Protein AF-A0A0N9UHF6-F1 (afdb_monomer_lite)

pLDDT: mean 86.4, std 16.1, range [42.59, 97.81]

Structure (mmCIF, N/CA/C/O backbone):
data_AF-A0A0N9UHF6-F1
#
_entry.id   AF-A0A0N9UHF6-F1
#
loop_
_atom_site.group_PDB
_atom_site.id
_atom_site.type_symbol
_atom_site.label_atom_id
_atom_site.label_alt_id
_atom_site.label_comp_id
_atom_site.label_asym_id
_atom_site.label_entity_id
_atom_site.label_seq_id
_atom_site.pdbx_PDB_ins_code
_atom_site.Cartn_x
_atom_site.Cartn_y
_atom_site.Cartn_z
_atom_site.occupancy
_atom_site.B_iso_or_equiv
_atom_site.auth_seq_id
_atom_site.auth_comp_id
_atom_site.auth_asym_id
_atom_site.auth_atom_id
_atom_site.pdbx_PDB_model_num
ATOM 1 N N . MET A 1 1 ? 18.334 18.976 -37.963 1.00 51.34 1 MET A N 1
ATOM 2 C CA . MET A 1 1 ? 17.408 18.015 -37.330 1.00 51.34 1 MET A CA 1
ATOM 3 C C . MET A 1 1 ? 18.236 16.988 -36.582 1.00 51.34 1 MET A C 1
ATOM 5 O O . MET A 1 1 ? 18.874 16.168 -37.220 1.00 51.34 1 MET A O 1
ATOM 9 N N . SER A 1 2 ? 18.282 17.095 -35.257 1.00 52.03 2 SER A N 1
ATOM 10 C CA . SER A 1 2 ? 18.519 15.971 -34.349 1.00 52.03 2 SER A CA 1
ATOM 11 C C . SER A 1 2 ? 18.040 16.437 -32.978 1.00 52.03 2 SER A C 1
ATOM 13 O O . SER A 1 2 ? 18.777 17.073 -32.227 1.00 52.03 2 SER A O 1
ATOM 15 N N . SER A 1 3 ? 16.743 16.266 -32.728 1.00 51.22 3 SER A N 1
ATOM 16 C CA . SER A 1 3 ? 16.184 16.445 -31.392 1.00 51.22 3 SER A CA 1
ATOM 17 C C . SER A 1 3 ? 16.560 15.194 -30.615 1.00 51.22 3 SER A C 1
ATOM 19 O O . SER A 1 3 ? 15.921 14.158 -30.774 1.00 51.22 3 SER A O 1
ATOM 21 N N . ASN A 1 4 ? 17.639 15.267 -29.839 1.00 60.12 4 ASN A N 1
ATOM 22 C CA . ASN A 1 4 ? 17.905 14.254 -28.827 1.00 60.12 4 ASN A CA 1
ATOM 23 C C . ASN A 1 4 ? 16.709 14.270 -27.859 1.00 60.12 4 ASN A C 1
ATOM 25 O O . ASN A 1 4 ? 16.375 15.358 -27.375 1.00 60.12 4 ASN A O 1
ATOM 29 N N . PRO A 1 5 ? 16.026 13.140 -27.598 1.00 62.59 5 PRO A N 1
ATOM 30 C CA . PRO A 1 5 ? 15.053 13.111 -26.518 1.00 62.59 5 PRO A CA 1
ATOM 31 C C . PRO A 1 5 ? 15.784 13.464 -25.211 1.00 62.59 5 PRO A C 1
ATOM 33 O O . PRO A 1 5 ? 16.934 13.047 -25.032 1.00 62.59 5 PRO A O 1
ATOM 36 N N . PRO A 1 6 ? 15.180 14.274 -24.324 1.00 61.31 6 PRO A N 1
ATOM 37 C CA . PRO A 1 6 ? 15.775 14.546 -23.024 1.00 61.31 6 PRO A CA 1
ATOM 38 C C . PRO A 1 6 ? 16.007 13.218 -22.281 1.00 61.31 6 PRO A C 1
ATOM 40 O O . PRO A 1 6 ? 15.234 12.275 -22.479 1.00 61.31 6 PRO A O 1
ATOM 43 N N . PRO A 1 7 ? 17.080 13.114 -21.476 1.00 58.09 7 PRO A N 1
ATOM 44 C CA . PRO A 1 7 ? 17.366 11.908 -20.705 1.00 58.09 7 PRO A CA 1
ATOM 45 C C . PRO A 1 7 ? 16.135 11.509 -19.878 1.00 58.09 7 PRO A C 1
ATOM 47 O O . PRO A 1 7 ? 15.537 12.356 -19.221 1.00 58.09 7 PRO A O 1
ATOM 50 N N . GLU A 1 8 ? 15.756 10.227 -19.904 1.00 55.22 8 GLU A N 1
ATOM 51 C CA . GLU A 1 8 ? 14.556 9.686 -19.230 1.00 55.22 8 GLU A CA 1
ATOM 52 C C . GLU A 1 8 ? 14.462 10.028 -17.737 1.00 55.22 8 GLU A C 1
ATOM 54 O O . GLU A 1 8 ? 13.364 10.106 -17.191 1.00 55.22 8 GLU A O 1
ATOM 59 N N . PHE A 1 9 ? 15.593 10.350 -17.105 1.00 46.22 9 PHE A N 1
ATOM 60 C CA . PHE A 1 9 ? 15.680 10.854 -15.734 1.00 46.22 9 PHE A CA 1
ATOM 61 C C . PHE A 1 9 ? 14.854 12.131 -15.468 1.00 46.22 9 PHE A C 1
ATOM 63 O O . PHE A 1 9 ? 14.533 12.405 -14.314 1.00 46.22 9 PHE A O 1
ATOM 70 N N . ASP A 1 10 ? 14.466 12.883 -16.505 1.00 42.59 10 ASP A N 1
ATOM 71 C CA . ASP A 1 10 ? 13.624 14.087 -16.400 1.00 42.59 10 ASP A CA 1
ATOM 72 C C . ASP A 1 10 ? 12.105 13.795 -16.357 1.00 42.59 10 ASP A C 1
ATOM 74 O O . ASP A 1 10 ? 11.307 14.723 -16.208 1.00 42.59 10 ASP A O 1
ATOM 78 N N . ARG A 1 11 ? 11.664 12.529 -16.478 1.00 50.97 11 ARG A N 1
ATOM 79 C CA . ARG A 1 11 ? 10.236 12.149 -16.344 1.00 50.97 11 ARG A CA 1
ATOM 80 C C . ARG A 1 11 ? 9.795 11.910 -14.898 1.00 50.97 11 ARG A C 1
ATOM 82 O O . ARG A 1 11 ? 8.648 12.190 -14.557 1.00 50.97 11 ARG A O 1
ATOM 89 N N . LEU A 1 12 ? 10.724 11.519 -14.029 1.00 51.56 12 LEU A N 1
ATOM 90 C CA . LEU A 1 12 ? 10.485 11.239 -12.607 1.00 51.56 12 LEU A CA 1
ATOM 91 C C . LEU A 1 12 ? 9.813 12.390 -11.806 1.00 51.56 12 LEU A C 1
ATOM 93 O O . LEU A 1 12 ? 9.065 12.091 -10.872 1.00 51.56 12 LEU A O 1
ATOM 97 N N . PRO A 1 13 ? 9.984 13.696 -12.128 1.00 51.94 13 PRO A N 1
ATOM 98 C CA . PRO A 1 13 ? 9.281 14.771 -11.418 1.00 51.94 13 PRO A CA 1
ATOM 99 C C . PRO A 1 13 ? 7.817 14.982 -11.848 1.00 51.94 13 PRO A C 1
ATOM 101 O O . PRO A 1 13 ? 7.054 15.579 -11.084 1.00 51.94 13 PRO A O 1
ATOM 104 N N . GLN A 1 14 ? 7.412 14.548 -13.050 1.00 51.12 14 GLN A N 1
ATOM 105 C CA . GLN A 1 14 ? 6.068 14.824 -13.590 1.00 51.12 14 GLN A CA 1
ATOM 106 C C . GLN A 1 14 ? 5.003 13.868 -13.038 1.00 51.12 14 GLN A C 1
ATOM 108 O O . GLN A 1 14 ? 3.869 14.291 -12.810 1.00 51.12 14 GLN A O 1
ATOM 113 N N . ASP A 1 15 ? 5.380 12.629 -12.720 1.00 58.41 15 ASP A N 1
ATOM 114 C CA . ASP A 1 15 ? 4.455 11.619 -12.193 1.00 58.41 15 ASP A CA 1
ATOM 115 C C . ASP A 1 15 ? 4.322 11.653 -10.663 1.00 58.41 15 ASP A C 1
ATOM 117 O O . ASP A 1 15 ? 3.458 10.985 -10.094 1.00 58.41 15 ASP A O 1
ATOM 121 N N . ALA A 1 16 ? 5.096 12.495 -9.968 1.00 76.38 16 ALA A N 1
ATOM 122 C CA . ALA A 1 16 ? 5.063 12.599 -8.509 1.00 76.38 16 ALA A CA 1
ATOM 123 C C . ALA A 1 16 ? 3.658 12.889 -7.922 1.00 76.38 16 ALA A C 1
ATOM 125 O O . ALA A 1 16 ? 3.314 12.296 -6.892 1.00 76.38 16 ALA A O 1
ATOM 126 N N . PRO A 1 17 ? 2.804 13.747 -8.526 1.00 87.19 17 PRO A N 1
ATOM 127 C CA . PRO A 1 17 ? 1.427 13.928 -8.066 1.00 87.19 17 PRO A CA 1
ATOM 128 C C . PRO A 1 17 ? 0.551 12.692 -8.293 1.00 87.19 17 PRO A C 1
ATOM 130 O O . PRO A 1 17 ? -0.237 12.350 -7.413 1.00 87.19 17 PRO A O 1
ATOM 133 N N . LEU A 1 18 ? 0.695 12.016 -9.439 1.00 87.81 18 LEU A N 1
ATOM 134 C CA . LEU A 1 18 ? -0.075 10.816 -9.772 1.00 87.81 18 LEU A CA 1
ATOM 135 C C . LEU A 1 18 ? 0.298 9.659 -8.843 1.00 87.81 18 LEU A C 1
ATOM 137 O O . LEU A 1 18 ? -0.578 9.07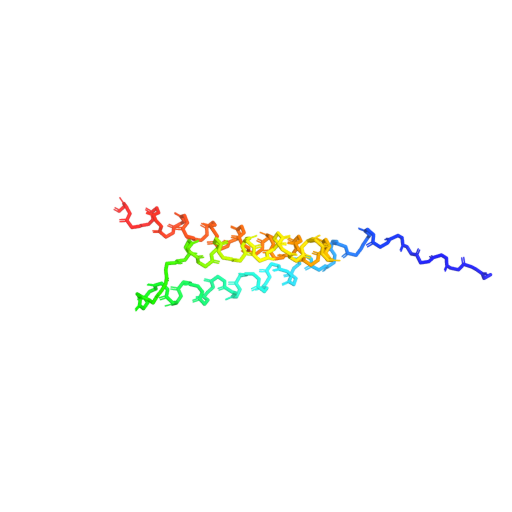7 -8.205 1.00 87.81 18 LEU A O 1
ATOM 141 N N . VAL A 1 19 ? 1.597 9.395 -8.689 1.00 89.94 19 VAL A N 1
ATOM 142 C CA . VAL A 1 19 ? 2.155 8.406 -7.759 1.00 89.94 19 VAL A CA 1
ATOM 143 C C . VAL A 1 19 ? 1.641 8.673 -6.344 1.00 89.94 19 VAL A C 1
ATOM 145 O O . VAL A 1 19 ? 1.153 7.758 -5.681 1.00 89.94 19 VAL A O 1
ATOM 148 N N . ARG A 1 20 ? 1.657 9.926 -5.877 1.00 89.31 20 ARG A N 1
ATOM 149 C CA . ARG A 1 20 ? 1.123 10.274 -4.552 1.00 89.31 20 ARG A CA 1
ATOM 150 C C . ARG A 1 20 ? -0.387 10.054 -4.451 1.00 89.31 20 ARG A C 1
ATOM 152 O O . ARG A 1 20 ? -0.848 9.520 -3.447 1.00 89.31 20 ARG A O 1
ATOM 159 N N . ALA A 1 21 ? -1.157 10.453 -5.463 1.00 93.75 21 ALA A N 1
ATOM 160 C CA . ALA A 1 21 ? -2.610 10.293 -5.471 1.00 93.75 21 ALA A CA 1
ATOM 161 C C . ALA A 1 21 ? -3.017 8.812 -5.446 1.00 93.75 21 ALA A C 1
ATOM 163 O O . ALA A 1 21 ? -3.882 8.428 -4.659 1.00 93.75 21 ALA A O 1
ATOM 164 N N . MET A 1 22 ? -2.353 7.974 -6.246 1.00 93.88 22 MET A N 1
ATOM 165 C CA . MET A 1 22 ? -2.583 6.528 -6.274 1.00 93.88 22 MET A CA 1
ATOM 166 C C . MET A 1 22 ? -2.211 5.865 -4.947 1.00 93.88 22 MET A C 1
ATOM 168 O O . MET A 1 22 ? -3.024 5.131 -4.386 1.00 93.88 22 MET A O 1
ATOM 172 N N . GLY A 1 23 ? -1.037 6.173 -4.388 1.00 93.62 23 GLY A N 1
ATOM 173 C CA . GLY A 1 23 ? -0.636 5.643 -3.082 1.00 93.62 23 GLY A CA 1
ATOM 174 C C . GLY A 1 23 ? -1.541 6.110 -1.934 1.00 93.62 23 GLY A C 1
ATOM 175 O O . GLY A 1 23 ? -1.856 5.334 -1.028 1.00 93.62 23 GLY A O 1
ATOM 176 N N . GLY A 1 24 ? -2.039 7.347 -2.000 1.00 93.62 24 GLY A N 1
ATOM 177 C CA . GLY A 1 24 ? -3.039 7.868 -1.068 1.00 93.62 24 GLY A CA 1
ATOM 178 C C . GLY A 1 24 ? -4.375 7.128 -1.171 1.00 93.62 24 GLY A C 1
ATOM 179 O O . GLY A 1 24 ? -4.933 6.721 -0.153 1.00 93.62 24 GLY A O 1
ATOM 180 N N . ALA A 1 25 ? -4.864 6.878 -2.389 1.00 96.19 25 ALA A N 1
ATOM 181 C CA . ALA A 1 25 ? -6.076 6.090 -2.611 1.00 96.19 25 ALA A CA 1
ATOM 182 C C . ALA A 1 25 ? -5.916 4.643 -2.111 1.00 96.19 25 ALA A C 1
ATOM 184 O O . ALA A 1 25 ? -6.803 4.120 -1.436 1.00 96.19 25 ALA A O 1
ATOM 185 N N . LEU A 1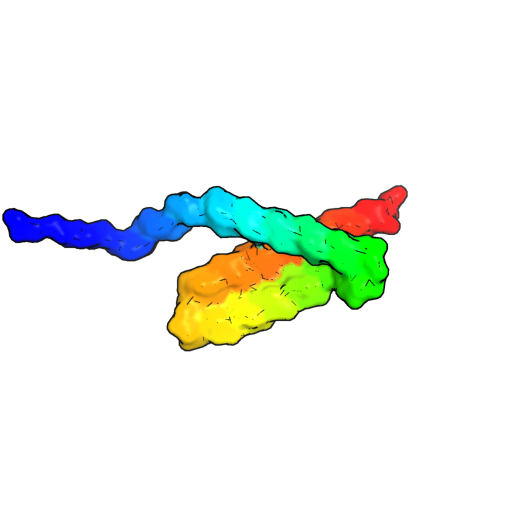 26 ? -4.763 4.014 -2.357 1.00 95.88 26 LEU A N 1
ATOM 186 C CA . LEU A 1 26 ? -4.456 2.676 -1.849 1.00 95.88 26 LEU A CA 1
ATOM 187 C C . LEU A 1 26 ? -4.437 2.638 -0.312 1.00 95.88 26 LEU A C 1
ATOM 189 O O . LEU A 1 26 ? -4.986 1.719 0.295 1.00 95.88 26 LEU A O 1
ATOM 193 N N . SER A 1 27 ? -3.898 3.680 0.324 1.00 95.69 27 SER A N 1
ATOM 194 C CA . SER A 1 27 ? -3.914 3.830 1.783 1.00 95.69 27 SER A CA 1
ATOM 195 C C . SER A 1 27 ? -5.332 3.922 2.363 1.00 95.69 27 SER A C 1
ATOM 197 O O . SER A 1 27 ? -5.577 3.417 3.463 1.00 95.69 27 SER A O 1
ATOM 199 N N . ILE A 1 28 ? -6.290 4.513 1.633 1.00 96.06 28 ILE A N 1
ATOM 200 C CA . ILE A 1 28 ? -7.709 4.521 2.030 1.00 96.06 28 ILE A CA 1
ATOM 201 C C . ILE A 1 28 ? -8.251 3.090 2.065 1.00 96.06 28 ILE A C 1
ATOM 203 O O . ILE A 1 28 ? -8.884 2.706 3.048 1.00 96.06 28 ILE A O 1
ATOM 207 N N . PHE A 1 29 ? -7.978 2.282 1.038 1.00 96.31 29 PHE A N 1
ATOM 208 C CA . PHE A 1 29 ? -8.418 0.886 1.012 1.00 96.31 29 PHE A CA 1
ATOM 209 C C . PHE A 1 29 ? -7.752 0.050 2.107 1.00 96.31 29 PHE A C 1
ATOM 211 O O . PHE A 1 29 ? -8.458 -0.660 2.817 1.00 96.31 29 PHE A O 1
ATOM 218 N N . ALA A 1 30 ? -6.440 0.191 2.317 1.00 95.94 30 ALA A N 1
ATOM 219 C CA . ALA A 1 30 ? -5.734 -0.481 3.411 1.00 95.94 30 ALA A CA 1
ATOM 220 C C . ALA A 1 30 ? -6.359 -0.140 4.778 1.00 95.94 30 ALA A C 1
ATOM 222 O O . ALA A 1 30 ? -6.661 -1.025 5.574 1.00 95.94 30 ALA A O 1
ATOM 223 N N . THR A 1 31 ? -6.670 1.141 4.998 1.00 95.00 31 THR A N 1
ATOM 224 C CA . THR A 1 31 ? -7.359 1.610 6.208 1.00 95.00 31 THR A CA 1
ATOM 225 C C . THR A 1 31 ? -8.763 1.019 6.343 1.00 95.00 31 THR A C 1
ATOM 227 O O . THR A 1 31 ? -9.170 0.641 7.439 1.00 95.00 31 THR A O 1
ATOM 230 N N . LEU A 1 32 ? -9.536 0.946 5.255 1.00 96.44 32 LEU A N 1
ATOM 231 C CA . LEU A 1 32 ? -10.874 0.353 5.282 1.00 96.44 32 LEU A CA 1
ATOM 232 C C . LEU A 1 32 ? -10.823 -1.137 5.619 1.00 96.44 32 LEU A C 1
ATOM 234 O O . LEU A 1 32 ? -11.630 -1.591 6.427 1.00 96.44 32 LEU A O 1
ATOM 238 N N . LEU A 1 33 ? -9.870 -1.876 5.050 1.00 95.38 33 LEU A N 1
ATOM 239 C CA . LEU A 1 33 ? -9.676 -3.295 5.343 1.00 95.38 33 LEU A CA 1
ATOM 240 C C . LEU A 1 33 ? -9.292 -3.520 6.812 1.00 95.38 33 LEU A C 1
ATOM 242 O O . LEU A 1 33 ? -9.893 -4.372 7.470 1.00 95.38 33 LEU A O 1
ATOM 246 N N . ALA A 1 34 ? -8.376 -2.709 7.348 1.00 94.06 34 ALA A N 1
ATOM 247 C CA . ALA A 1 34 ? -7.985 -2.758 8.758 1.00 94.06 34 ALA A CA 1
ATOM 248 C C . ALA A 1 34 ? -9.156 -2.441 9.693 1.00 94.06 34 ALA A C 1
ATOM 250 O O . ALA A 1 34 ? -9.395 -3.152 10.665 1.00 94.06 34 ALA A O 1
ATOM 251 N N . ARG A 1 35 ? -9.971 -1.431 9.360 1.00 92.88 35 ARG A N 1
ATOM 252 C CA . ARG A 1 35 ? -11.178 -1.088 10.133 1.00 92.88 35 ARG A CA 1
ATOM 253 C C . ARG A 1 35 ? -12.222 -2.205 10.169 1.00 92.88 35 ARG A C 1
ATOM 255 O O . ARG A 1 35 ? -13.006 -2.249 11.111 1.00 92.88 35 ARG A O 1
ATOM 262 N N . GLN A 1 36 ? -12.255 -3.069 9.157 1.00 94.88 36 GLN A N 1
ATOM 263 C CA . GLN A 1 36 ? -13.128 -4.247 9.110 1.00 94.88 36 GLN A CA 1
ATOM 264 C C . GLN A 1 36 ? -12.495 -5.481 9.779 1.00 94.88 36 GLN A C 1
ATOM 266 O O . GLN A 1 36 ? -13.117 -6.539 9.805 1.00 94.88 36 GLN A O 1
ATOM 271 N N . GLY A 1 37 ? -11.269 -5.367 10.305 1.00 92.75 37 GLY A N 1
ATOM 272 C CA . GLY A 1 37 ? -10.536 -6.475 10.923 1.00 92.75 37 GLY A CA 1
ATOM 273 C C . GLY A 1 37 ? -10.067 -7.541 9.930 1.00 92.75 37 GLY A C 1
ATOM 274 O O . GLY A 1 37 ? -9.82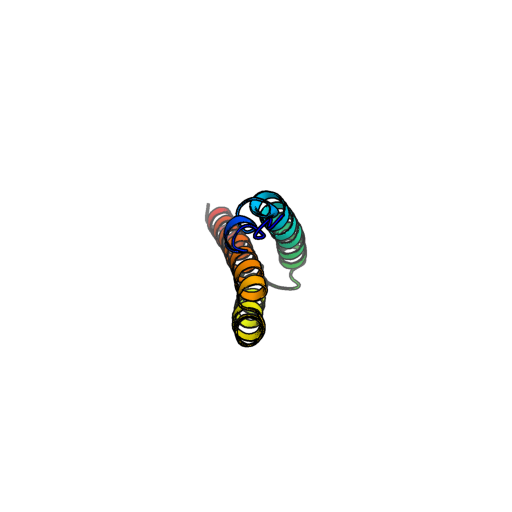7 -8.674 10.333 1.00 92.75 37 GLY A O 1
ATOM 275 N N . ILE A 1 38 ? -9.975 -7.209 8.635 1.00 96.44 38 ILE A N 1
ATOM 276 C CA . ILE A 1 38 ? -9.596 -8.164 7.581 1.00 96.44 38 ILE A CA 1
ATOM 277 C C . ILE A 1 38 ? -8.073 -8.326 7.516 1.00 96.44 38 ILE A C 1
ATOM 279 O O . ILE A 1 38 ? -7.573 -9.446 7.461 1.00 96.44 38 ILE A O 1
ATOM 283 N N . VAL A 1 39 ? -7.338 -7.212 7.494 1.00 95.69 39 VAL A N 1
ATOM 284 C CA . VAL A 1 39 ? -5.869 -7.186 7.458 1.00 95.69 39 VAL A CA 1
ATOM 285 C C . VAL A 1 39 ? -5.361 -5.872 8.041 1.00 95.69 39 VAL A C 1
ATOM 287 O O . VAL A 1 39 ? -5.947 -4.821 7.793 1.00 95.69 39 VAL A O 1
ATOM 290 N N . GLU A 1 40 ? -4.272 -5.920 8.804 1.00 95.12 40 GLU A N 1
ATOM 291 C CA . GLU A 1 40 ? -3.636 -4.727 9.366 1.00 95.12 40 GLU A CA 1
ATOM 292 C C . GLU A 1 40 ? -3.031 -3.842 8.266 1.00 95.12 40 GLU A C 1
ATOM 294 O O . GLU A 1 40 ? -2.401 -4.335 7.327 1.00 95.12 40 GLU A O 1
ATOM 299 N N . THR A 1 41 ? -3.149 -2.517 8.405 1.00 96.25 41 THR A N 1
ATOM 300 C CA . THR A 1 41 ? -2.569 -1.550 7.451 1.00 96.25 41 THR A CA 1
ATOM 301 C C . THR A 1 41 ? -1.054 -1.756 7.284 1.00 96.25 41 THR A C 1
ATOM 303 O O . THR A 1 41 ? -0.516 -1.619 6.186 1.00 96.25 41 THR A O 1
ATOM 306 N N . GLU A 1 42 ? -0.362 -2.132 8.364 1.00 96.25 42 GLU A N 1
ATOM 307 C CA . GLU A 1 42 ? 1.074 -2.444 8.360 1.00 96.25 42 GLU A CA 1
ATOM 308 C C . GLU A 1 42 ? 1.412 -3.681 7.517 1.00 96.25 42 GLU A C 1
ATOM 310 O O . GLU A 1 42 ? 2.413 -3.677 6.802 1.00 96.25 42 GLU A O 1
ATOM 315 N N . GLU A 1 43 ? 0.560 -4.706 7.545 1.00 96.62 43 GLU A N 1
ATOM 316 C CA . GLU A 1 43 ? 0.765 -5.927 6.764 1.00 96.62 43 GLU A CA 1
ATOM 317 C C . GLU A 1 43 ? 0.612 -5.649 5.264 1.00 96.62 43 GLU A C 1
ATOM 319 O O . GLU A 1 43 ? 1.426 -6.098 4.456 1.00 96.62 43 GLU A O 1
ATOM 324 N N . VAL A 1 44 ? -0.358 -4.808 4.884 1.00 96.69 44 VAL A N 1
ATOM 325 C CA . VAL A 1 44 ? -0.507 -4.341 3.495 1.00 96.69 44 VAL A CA 1
ATOM 326 C C . VAL A 1 44 ? 0.746 -3.590 3.033 1.00 96.69 44 VAL A C 1
ATOM 328 O O . VAL A 1 44 ? 1.249 -3.844 1.938 1.00 96.69 44 VAL A O 1
ATOM 331 N N . ALA A 1 45 ? 1.286 -2.697 3.869 1.00 97.31 45 ALA A N 1
ATOM 332 C CA . ALA A 1 45 ? 2.520 -1.976 3.560 1.00 97.31 45 ALA A CA 1
ATOM 333 C C . ALA A 1 45 ? 3.720 -2.922 3.400 1.00 97.31 45 ALA A C 1
ATOM 335 O O . ALA A 1 45 ? 4.564 -2.714 2.529 1.00 97.31 45 ALA A O 1
ATOM 336 N N . ASN A 1 46 ? 3.815 -3.953 4.242 1.00 97.69 46 ASN A N 1
ATOM 337 C CA . ASN A 1 46 ? 4.905 -4.920 4.196 1.00 97.69 46 ASN A CA 1
ATOM 338 C C . ASN A 1 46 ? 4.867 -5.758 2.911 1.00 97.69 46 ASN A C 1
ATOM 340 O O . ASN A 1 46 ? 5.870 -5.837 2.202 1.00 97.69 46 ASN A O 1
ATOM 344 N N . LEU A 1 47 ? 3.700 -6.308 2.567 1.00 97.75 47 LEU A N 1
ATOM 345 C CA . LEU A 1 47 ? 3.510 -7.079 1.336 1.00 97.75 47 LEU A CA 1
ATOM 346 C C . LEU A 1 47 ? 3.807 -6.245 0.089 1.00 97.75 47 LEU A C 1
ATOM 348 O O . LEU A 1 47 ? 4.505 -6.712 -0.811 1.00 97.75 47 LEU A O 1
ATOM 352 N N . LEU A 1 48 ? 3.339 -4.994 0.058 1.00 97.38 48 LEU A N 1
ATOM 353 C CA . LEU A 1 48 ? 3.620 -4.095 -1.057 1.00 97.38 48 LEU A CA 1
ATOM 354 C C . LEU A 1 48 ? 5.117 -3.775 -1.171 1.00 97.38 48 LEU A C 1
ATOM 356 O O . LEU A 1 48 ? 5.641 -3.709 -2.278 1.00 97.38 48 LEU A O 1
ATOM 360 N N . GLY A 1 49 ? 5.821 -3.640 -0.045 1.00 97.06 49 GLY A N 1
ATOM 361 C CA . GLY A 1 49 ? 7.273 -3.455 -0.026 1.00 97.06 49 GLY A CA 1
ATOM 362 C C . GLY A 1 49 ? 8.045 -4.669 -0.553 1.00 97.06 49 GLY A C 1
ATOM 363 O O . GLY A 1 49 ? 8.997 -4.506 -1.309 1.00 97.06 49 GLY A O 1
ATOM 364 N N . ILE A 1 50 ? 7.619 -5.889 -0.216 1.00 97.81 50 ILE A N 1
ATOM 365 C CA . ILE A 1 50 ? 8.215 -7.120 -0.764 1.00 97.81 50 ILE A CA 1
ATOM 366 C C . ILE A 1 50 ? 7.988 -7.190 -2.277 1.00 97.81 50 ILE A C 1
ATOM 368 O O . ILE A 1 50 ? 8.915 -7.475 -3.033 1.00 97.81 50 ILE A O 1
ATOM 372 N N . TYR A 1 51 ? 6.767 -6.886 -2.722 1.00 97.25 51 TYR A N 1
ATOM 373 C CA . TYR A 1 51 ? 6.438 -6.863 -4.143 1.00 97.25 51 TYR A CA 1
ATOM 374 C C . TYR A 1 51 ? 7.240 -5.799 -4.904 1.00 97.25 51 TYR A C 1
ATOM 376 O O . TYR A 1 51 ? 7.712 -6.065 -6.006 1.00 97.25 51 TYR A O 1
ATOM 384 N N . ALA A 1 52 ? 7.473 -4.631 -4.299 1.00 96.88 52 ALA A N 1
ATOM 385 C CA . ALA A 1 52 ? 8.335 -3.591 -4.852 1.00 96.88 52 ALA A CA 1
ATOM 386 C C . ALA A 1 52 ? 9.772 -4.088 -5.084 1.00 96.88 52 ALA A C 1
ATOM 388 O O . ALA A 1 52 ? 10.333 -3.859 -6.153 1.00 96.88 52 ALA A O 1
ATOM 389 N N . VAL A 1 53 ? 10.348 -4.814 -4.117 1.00 96.94 53 VAL A N 1
ATOM 390 C CA . VAL A 1 53 ? 11.691 -5.404 -4.253 1.00 96.94 53 VAL A CA 1
ATOM 391 C C . VAL A 1 53 ? 11.725 -6.418 -5.392 1.00 96.94 53 VAL A C 1
ATOM 393 O O . VAL A 1 53 ? 12.581 -6.307 -6.263 1.00 96.94 53 VAL A O 1
ATOM 396 N N . ALA A 1 54 ? 10.773 -7.352 -5.432 1.00 97.44 54 ALA A N 1
ATOM 397 C CA . ALA A 1 54 ? 10.698 -8.342 -6.507 1.00 97.44 54 ALA A CA 1
ATOM 398 C C . ALA A 1 54 ? 10.525 -7.683 -7.889 1.00 97.44 54 ALA A C 1
ATOM 400 O O . ALA A 1 54 ? 11.166 -8.077 -8.857 1.00 97.44 54 ALA A O 1
ATOM 401 N N . THR A 1 55 ? 9.704 -6.635 -7.974 1.00 95.50 55 THR A N 1
ATOM 402 C CA . THR A 1 55 ? 9.487 -5.884 -9.219 1.00 95.50 55 THR A CA 1
ATOM 403 C C . THR A 1 55 ? 10.758 -5.157 -9.651 1.00 95.50 55 THR A C 1
ATOM 405 O O . THR A 1 55 ? 11.090 -5.171 -10.831 1.00 95.50 55 THR A O 1
ATOM 408 N N . SER A 1 56 ? 11.528 -4.613 -8.700 1.00 94.00 56 SER A N 1
ATOM 409 C CA . SER A 1 56 ? 12.784 -3.906 -8.982 1.00 94.00 56 SER A CA 1
ATOM 410 C C . SER A 1 56 ? 13.876 -4.774 -9.619 1.00 94.00 56 SER A C 1
ATOM 412 O O . SER A 1 56 ? 14.809 -4.226 -10.206 1.00 94.00 56 SER A O 1
ATOM 414 N N . GLU A 1 57 ? 13.758 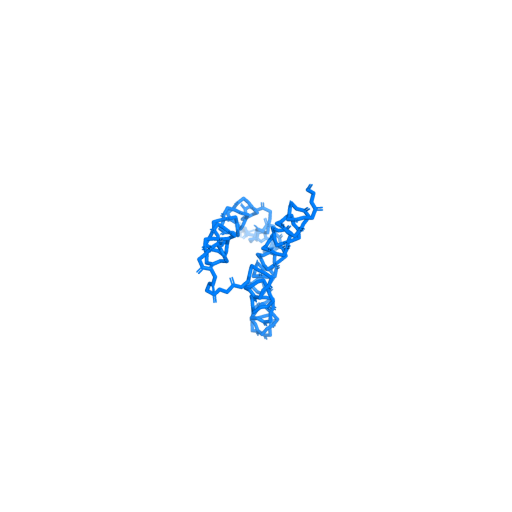-6.106 -9.535 1.00 95.69 57 GLU A N 1
ATOM 415 C CA . GLU A 1 57 ? 14.637 -7.044 -10.245 1.00 95.69 57 GLU A CA 1
ATOM 416 C C . GLU A 1 57 ? 14.392 -7.049 -11.764 1.00 95.69 57 GLU A C 1
ATOM 418 O O . GLU A 1 57 ? 15.288 -7.415 -12.525 1.00 95.69 57 GLU A O 1
ATOM 423 N N . VAL A 1 58 ? 13.195 -6.647 -12.205 1.00 95.25 58 VAL A N 1
ATOM 424 C CA . VAL A 1 58 ? 12.775 -6.622 -13.616 1.00 95.25 58 VAL A CA 1
ATOM 425 C C . VAL A 1 58 ? 12.676 -5.187 -14.132 1.00 95.25 58 VAL A C 1
ATOM 427 O O . VAL A 1 58 ? 13.209 -4.886 -15.199 1.00 95.25 58 VAL A O 1
ATOM 430 N N . ASP A 1 59 ? 12.032 -4.308 -13.365 1.00 94.19 59 ASP A N 1
ATOM 431 C CA . ASP A 1 59 ? 11.869 -2.887 -13.656 1.00 94.19 59 ASP A CA 1
ATOM 432 C C . ASP A 1 59 ? 12.105 -2.059 -12.385 1.00 94.19 59 ASP A C 1
ATOM 434 O O . ASP A 1 59 ? 11.320 -2.059 -11.429 1.00 94.19 59 ASP A O 1
ATOM 438 N N . ASN A 1 60 ? 13.227 -1.341 -12.371 1.00 90.38 60 ASN A N 1
ATOM 439 C CA . ASN A 1 60 ? 13.631 -0.554 -11.217 1.00 90.38 60 ASN A CA 1
ATOM 440 C C . ASN A 1 60 ? 12.707 0.646 -10.960 1.00 90.38 60 ASN A C 1
ATOM 442 O O . ASN A 1 60 ? 12.470 0.979 -9.799 1.00 90.38 60 ASN A O 1
ATOM 446 N N . GLU A 1 61 ? 12.176 1.282 -12.006 1.00 89.94 61 GLU A N 1
ATOM 447 C CA . GLU A 1 61 ? 11.307 2.452 -11.868 1.00 89.94 61 GLU A CA 1
ATOM 448 C C . GLU A 1 61 ? 9.958 2.050 -11.270 1.00 89.94 61 GLU A C 1
ATOM 450 O O . GLU A 1 61 ? 9.510 2.650 -10.287 1.00 89.94 61 GLU A O 1
ATOM 455 N N . GLU A 1 62 ? 9.362 0.969 -11.778 1.00 92.00 62 GLU A N 1
ATOM 456 C CA . GLU A 1 62 ? 8.127 0.415 -11.220 1.00 92.00 62 GLU A CA 1
ATOM 457 C C . GLU A 1 62 ? 8.326 -0.021 -9.758 1.00 92.00 62 GLU A C 1
ATOM 459 O O . GLU A 1 62 ? 7.525 0.320 -8.880 1.00 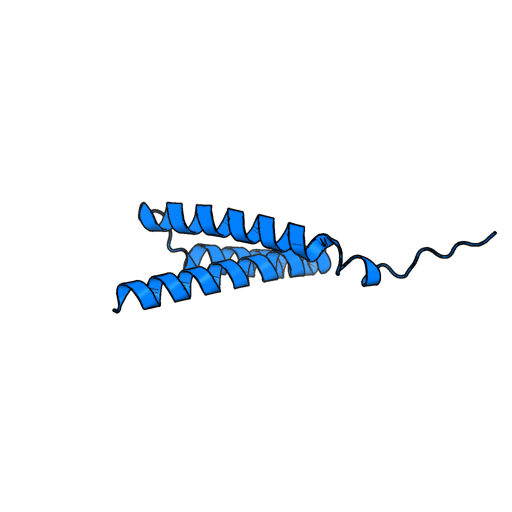92.00 62 GLU A O 1
ATOM 464 N N . GLY A 1 63 ? 9.444 -0.693 -9.462 1.00 94.44 63 GLY A N 1
ATOM 465 C CA . GLY A 1 63 ? 9.815 -1.069 -8.099 1.00 94.44 63 GLY A CA 1
ATOM 466 C C . GLY A 1 63 ? 9.932 0.134 -7.153 1.00 94.44 63 GLY A C 1
ATOM 467 O O . GLY A 1 63 ? 9.438 0.086 -6.025 1.00 94.44 63 GLY A O 1
ATOM 468 N N . MET A 1 64 ? 10.517 1.248 -7.602 1.00 93.44 64 MET A N 1
ATOM 469 C CA . MET A 1 64 ? 10.592 2.475 -6.801 1.00 93.44 64 MET A CA 1
ATOM 470 C C . MET A 1 64 ? 9.210 3.079 -6.529 1.00 93.44 64 MET A C 1
ATOM 472 O O . MET A 1 64 ? 8.935 3.465 -5.391 1.00 93.44 64 MET A O 1
ATOM 476 N N . ILE A 1 65 ? 8.322 3.126 -7.528 1.00 94.25 65 ILE A N 1
ATOM 477 C CA . ILE A 1 65 ? 6.947 3.634 -7.376 1.00 94.25 65 ILE A CA 1
ATOM 478 C C . ILE A 1 65 ? 6.180 2.813 -6.330 1.00 94.25 65 ILE A C 1
ATOM 480 O O . ILE A 1 65 ? 5.586 3.375 -5.402 1.00 94.25 65 ILE A O 1
ATOM 484 N N . LEU A 1 66 ? 6.245 1.484 -6.433 1.00 95.50 66 LEU A N 1
ATOM 485 C CA . LEU A 1 66 ? 5.624 0.566 -5.476 1.00 95.50 66 LEU A CA 1
ATOM 486 C C . LEU A 1 66 ? 6.217 0.734 -4.069 1.00 95.50 66 LEU A C 1
ATOM 488 O O . LEU A 1 66 ? 5.481 0.750 -3.079 1.00 95.50 66 LEU A O 1
ATOM 492 N N . GLY A 1 67 ? 7.534 0.934 -3.973 1.00 95.19 67 GLY A N 1
ATOM 493 C CA . GLY A 1 67 ? 8.226 1.226 -2.719 1.00 95.19 67 GLY A CA 1
ATOM 494 C C . GLY A 1 67 ? 7.754 2.531 -2.071 1.00 95.19 67 GLY A C 1
ATOM 495 O O . GLY A 1 67 ? 7.504 2.566 -0.863 1.00 95.19 67 GLY A O 1
ATOM 496 N N . CYS A 1 68 ? 7.543 3.590 -2.860 1.00 95.06 68 CYS A N 1
ATOM 497 C CA . CYS A 1 68 ? 6.953 4.840 -2.377 1.00 95.06 68 CYS A CA 1
ATOM 498 C C . CYS A 1 68 ? 5.545 4.622 -1.811 1.00 95.06 68 CYS A C 1
ATOM 500 O O . CYS A 1 68 ? 5.201 5.187 -0.771 1.00 95.06 68 CYS A O 1
ATOM 502 N N . TRP A 1 69 ? 4.723 3.796 -2.459 1.00 97.00 69 TRP A N 1
ATOM 503 C CA . TRP A 1 69 ? 3.386 3.470 -1.960 1.00 97.00 69 TRP A CA 1
ATOM 504 C C . TRP A 1 69 ? 3.434 2.662 -0.665 1.00 97.00 69 TRP A C 1
ATOM 506 O O . TRP A 1 69 ? 2.706 2.983 0.274 1.00 97.00 69 TRP A O 1
ATOM 516 N N . ALA A 1 70 ? 4.328 1.677 -0.572 1.00 97.50 70 ALA A N 1
ATOM 517 C CA . ALA A 1 70 ? 4.538 0.900 0.646 1.00 97.50 70 ALA A CA 1
ATOM 518 C C . ALA A 1 70 ? 4.944 1.794 1.829 1.00 97.50 70 ALA A C 1
ATOM 520 O O . ALA A 1 70 ? 4.410 1.644 2.930 1.00 97.50 70 ALA A O 1
ATOM 521 N N . ALA A 1 71 ? 5.835 2.762 1.595 1.00 95.25 71 ALA A N 1
ATOM 522 C CA . ALA A 1 71 ? 6.233 3.741 2.603 1.00 95.25 71 ALA A CA 1
ATOM 523 C C . ALA A 1 71 ? 5.051 4.616 3.056 1.00 95.25 71 ALA A C 1
ATOM 525 O O . ALA A 1 71 ? 4.810 4.740 4.254 1.00 95.25 71 ALA A O 1
ATOM 526 N N . MET A 1 72 ? 4.247 5.139 2.124 1.00 95.69 72 MET A N 1
ATOM 527 C CA . MET A 1 72 ? 3.070 5.948 2.474 1.00 95.69 72 MET A CA 1
ATOM 528 C C . MET A 1 72 ? 2.041 5.170 3.307 1.00 95.69 72 MET A C 1
ATOM 530 O O . MET A 1 72 ? 1.514 5.697 4.286 1.00 95.69 72 MET A O 1
ATOM 534 N N . ILE A 1 73 ? 1.766 3.908 2.965 1.00 96.94 73 ILE A N 1
ATOM 535 C CA . ILE A 1 73 ? 0.833 3.076 3.745 1.00 96.94 73 ILE A CA 1
ATOM 536 C C . ILE A 1 73 ? 1.406 2.800 5.144 1.00 96.94 73 ILE A C 1
ATOM 538 O O . ILE A 1 73 ? 0.662 2.792 6.126 1.00 96.94 73 ILE A O 1
ATOM 542 N N . ARG A 1 74 ? 2.729 2.627 5.263 1.00 96.38 74 ARG A N 1
ATOM 543 C CA . ARG A 1 74 ? 3.405 2.461 6.556 1.00 96.38 74 ARG A CA 1
ATOM 544 C C . ARG A 1 74 ? 3.259 3.700 7.437 1.00 96.38 74 ARG A C 1
ATOM 546 O O . ARG A 1 74 ? 2.907 3.555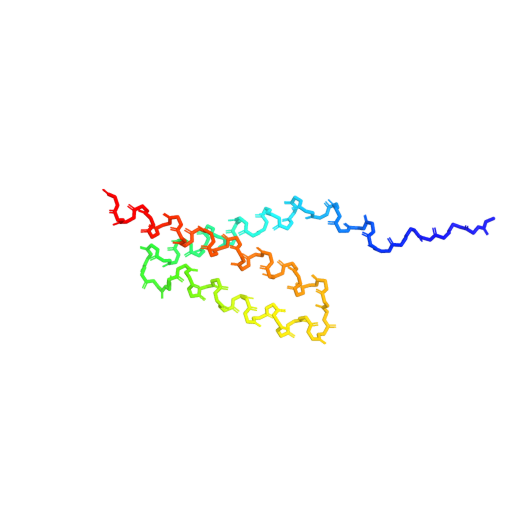 8.606 1.00 96.38 74 ARG A O 1
ATOM 553 N N . ASP A 1 75 ? 3.426 4.895 6.875 1.00 95.19 75 ASP A N 1
ATOM 554 C CA . ASP A 1 75 ? 3.206 6.154 7.598 1.00 95.19 75 ASP A CA 1
ATOM 555 C C . ASP A 1 75 ? 1.768 6.246 8.135 1.00 95.19 75 ASP A C 1
ATOM 557 O O . ASP A 1 75 ? 1.539 6.664 9.274 1.00 95.19 75 ASP A O 1
ATOM 561 N N . VAL A 1 76 ? 0.783 5.805 7.346 1.00 94.00 76 VAL A N 1
ATOM 562 C CA . VAL A 1 76 ? -0.628 5.748 7.762 1.00 94.00 76 VAL A CA 1
ATOM 563 C C . VAL A 1 76 ? -0.832 4.740 8.896 1.00 94.00 76 VAL A C 1
ATOM 565 O O . VAL A 1 76 ? -1.493 5.062 9.886 1.00 94.00 76 VAL A O 1
ATOM 568 N N . ALA A 1 77 ? -0.236 3.549 8.806 1.00 94.62 77 ALA A N 1
ATOM 569 C CA . ALA A 1 77 ? -0.289 2.548 9.873 1.00 94.62 77 ALA A CA 1
ATOM 570 C C . ALA A 1 77 ? 0.318 3.082 11.184 1.00 94.62 77 ALA A C 1
ATOM 572 O O . ALA A 1 77 ? -0.238 2.896 12.270 1.00 94.62 77 ALA A O 1
ATOM 573 N N . GLU A 1 78 ? 1.433 3.811 11.100 1.00 94.25 78 GLU A N 1
ATOM 574 C CA . GLU A 1 78 ? 2.043 4.457 12.259 1.00 94.25 78 GLU A CA 1
ATOM 575 C C . GLU A 1 78 ? 1.146 5.528 12.882 1.00 94.25 78 GLU A C 1
ATOM 577 O O . GLU A 1 78 ? 1.048 5.603 14.111 1.00 94.25 78 GLU A O 1
ATOM 582 N N . GLN A 1 79 ? 0.477 6.343 12.064 1.00 91.62 79 GLN A N 1
ATOM 583 C CA . GLN A 1 79 ? -0.474 7.349 12.542 1.00 91.62 79 GLN A CA 1
ATOM 584 C C . GLN A 1 79 ? -1.668 6.705 13.255 1.00 91.62 79 GLN A C 1
ATOM 586 O O . GLN A 1 79 ? -2.029 7.143 14.347 1.00 91.62 79 GLN A O 1
ATOM 591 N N . GLN A 1 80 ? -2.230 5.628 12.698 1.00 88.69 80 GLN A N 1
ATOM 592 C CA . GLN A 1 80 ? -3.313 4.863 13.329 1.00 88.69 80 GLN A CA 1
ATOM 593 C C . GLN A 1 80 ? -2.883 4.294 14.685 1.00 88.69 80 GLN A C 1
ATOM 595 O O . GLN A 1 80 ? -3.593 4.440 15.681 1.00 88.69 80 GLN A O 1
ATOM 600 N N . ARG A 1 81 ? -1.680 3.712 14.755 1.00 88.94 81 ARG A N 1
ATOM 601 C CA . ARG A 1 81 ? -1.119 3.169 15.999 1.00 88.94 81 ARG A CA 1
ATOM 602 C C . ARG A 1 81 ? -0.907 4.248 17.061 1.00 88.94 81 ARG A C 1
ATOM 604 O O . ARG A 1 81 ? -1.145 3.994 18.238 1.00 88.94 81 ARG A O 1
ATOM 611 N N . LYS A 1 82 ? -0.445 5.440 16.666 1.00 90.06 82 LYS A N 1
ATOM 612 C CA . LYS A 1 82 ? -0.307 6.593 17.571 1.00 90.06 82 LYS A CA 1
ATOM 613 C C . LYS A 1 82 ? -1.674 7.049 18.087 1.00 90.06 82 LYS A C 1
ATOM 615 O O . LYS A 1 82 ? -1.808 7.258 19.287 1.00 90.06 82 LYS A O 1
ATOM 620 N N . ALA A 1 83 ? -2.679 7.132 17.214 1.00 86.06 83 ALA A N 1
ATOM 621 C CA . ALA A 1 83 ? -4.039 7.525 17.583 1.00 86.06 83 ALA A CA 1
ATOM 622 C C . ALA A 1 83 ? -4.715 6.532 18.545 1.00 86.06 83 ALA A C 1
ATOM 624 O O . ALA A 1 83 ? -5.436 6.955 19.434 1.00 86.06 83 ALA A O 1
ATOM 625 N N . ALA A 1 84 ? -4.450 5.228 18.420 1.00 82.31 84 ALA A N 1
ATOM 626 C CA . ALA A 1 84 ? -5.005 4.210 19.318 1.00 82.31 84 ALA A CA 1
ATOM 627 C C . ALA A 1 84 ? -4.389 4.203 20.736 1.00 82.31 84 ALA A C 1
ATOM 629 O O . ALA A 1 84 ? -4.879 3.494 21.611 1.00 82.31 84 ALA A O 1
ATOM 630 N N . ARG A 1 85 ? -3.285 4.930 20.956 1.00 75.88 85 ARG A N 1
ATOM 631 C CA . ARG A 1 85 ? -2.559 4.989 22.239 1.00 75.88 85 ARG A CA 1
ATOM 632 C C . ARG A 1 85 ? -2.823 6.267 23.044 1.00 75.88 85 ARG A C 1
ATOM 634 O O . ARG A 1 85 ? -2.337 6.344 24.171 1.00 75.88 85 ARG A O 1
ATOM 641 N N . GLY A 1 86 ? -3.494 7.260 22.458 1.00 61.28 86 GLY A N 1
ATOM 642 C CA . GLY A 1 86 ? -3.890 8.512 23.115 1.00 61.28 86 GLY A CA 1
ATOM 643 C C . GLY A 1 86 ? -5.334 8.456 23.579 1.00 61.28 86 GLY A C 1
ATOM 644 O O . GLY A 1 86 ? -5.610 9.061 24.636 1.00 61.28 86 GLY A O 1
#

Radius of gyration: 16.25 Å; chains: 1; bounding box: 32×26×60 Å

Secondary structure (DSSP, 8-state):
---PPPPGGGSTTTSHHHHHHHHHHHHHHHHHHHHTTSS-HHHHHHHHHHHHHHHHTT-HHHHHHHHHHHHHHHHHHHHHHHHTT-

Foldseek 3Di:
DDPDPPPPVVCVVVCVVVLVVVLVVVLVVLVVCVVVVNDQLLVVLVVLLVVLVVVCVVPVVSSVSSNVSSVSSNVVSVVVVVVVVD

Sequence (86 aa):
MSSNPPPEFDRLPQDAPLVRAMGGALSIFATLLARQGIVETEEVANLLGIYAVATSEVDNEEGMILGCWAAMIRDVAEQQRKAARG

Organism: Sphingopyxis macrogoltabida (NCBI:txid33050)